Protein AF-A0A2V7KKZ7-F1 (afdb_monomer_lite)

Sequence (161 aa):
MLQARVLDLSPVVLADAGPLPPSGGAEDASLLNASVPGLLTAEVLHASTVGQGNASRSEASVAELSLTVAGNTISAGLLQARAAAVCGDGGATATGSSDIAALSVNGQTVTVSGEPNQRVPLLVGEVIINEQTSNGAGDITVNALHIKVPGAADVIVSSAH

Radius of gyration: 15.69 Å; chains: 1; bounding box: 36×29×43 Å

Secondary structure (DSSP, 8-state):
-EEEEETTS--EEES---PPPTT-EEEEEEEEEEEETTTEEEEEEEEEEEEETTEEEEEEEEEEEEEEETTEEEEEEEEEEEEEEEEETTEEEEEEEEEEES-EETTEEPPP---TTEEEEETTEEEEEEEEE-SSTT--EEEEEEEEETTTEEEEEEEE-

Foldseek 3Di:
DWWKDFPPDDTDDAWDQDDADPQWDKGKGWDQWDDDPPFKIWGTWIWMWTDDDFKIKIKTKIAFIWGDWPNKTKTFRMKMKMKMWGQDPVGIAIDIFIDTHQIDIRNHTDDDPRDEQDWDDDPQWIKTAQHWDAPDGRGIKTFRIWTDRPPGMTITHIIID

Structure (mmCIF, N/CA/C/O backbone):
data_AF-A0A2V7KKZ7-F1
#
_entry.id   AF-A0A2V7KKZ7-F1
#
loop_
_atom_site.group_PDB
_atom_site.id
_atom_site.type_symbol
_atom_site.label_atom_id
_atom_site.label_alt_id
_atom_site.label_comp_id
_atom_site.label_asym_id
_atom_site.label_entity_id
_atom_site.label_seq_id
_atom_site.pdbx_PDB_ins_code
_atom_site.Cartn_x
_atom_site.Cartn_y
_atom_site.Cartn_z
_atom_site.occupancy
_atom_site.B_iso_or_equiv
_atom_site.auth_seq_id
_atom_site.auth_comp_id
_atom_site.auth_asym_id
_atom_site.auth_atom_id
_atom_site.pdbx_PDB_model_num
ATOM 1 N N . MET A 1 1 ? 2.643 -5.415 -2.050 1.00 93.38 1 MET A N 1
ATOM 2 C CA . MET A 1 1 ? 2.428 -6.174 -0.792 1.00 93.38 1 MET A CA 1
ATOM 3 C C . MET A 1 1 ? 1.604 -5.406 0.241 1.00 93.38 1 MET A C 1
ATOM 5 O O . MET A 1 1 ? 1.513 -4.183 0.156 1.00 93.38 1 MET A O 1
ATOM 9 N N . LEU A 1 2 ? 1.074 -6.115 1.246 1.00 93.50 2 LEU A N 1
ATOM 10 C CA . LEU A 1 2 ? 0.628 -5.575 2.539 1.00 93.50 2 LEU A CA 1
ATOM 11 C C . LEU A 1 2 ? 1.535 -6.139 3.642 1.00 93.50 2 LEU A C 1
ATOM 13 O O . LEU A 1 2 ? 1.721 -7.352 3.726 1.00 93.50 2 LEU A O 1
ATOM 17 N N . GLN A 1 3 ? 2.076 -5.274 4.497 1.00 95.69 3 GLN A N 1
ATOM 18 C CA . GLN A 1 3 ? 2.950 -5.647 5.606 1.00 95.69 3 GLN A CA 1
ATOM 19 C C . GLN A 1 3 ? 2.511 -4.972 6.909 1.00 95.69 3 GLN A C 1
ATOM 21 O O . GLN A 1 3 ? 2.199 -3.787 6.928 1.00 95.69 3 GLN A O 1
ATOM 26 N N . ALA A 1 4 ? 2.529 -5.707 8.019 1.00 92.50 4 ALA A N 1
ATOM 27 C CA . ALA A 1 4 ? 2.256 -5.153 9.339 1.00 92.50 4 ALA A CA 1
ATOM 28 C C . ALA A 1 4 ? 3.234 -5.689 10.388 1.00 92.50 4 ALA A C 1
ATOM 30 O O . ALA A 1 4 ? 3.467 -6.896 10.502 1.00 92.50 4 ALA A O 1
ATOM 31 N N . ARG A 1 5 ? 3.771 -4.775 11.192 1.00 94.62 5 ARG A N 1
ATOM 32 C CA . ARG A 1 5 ? 4.527 -5.047 12.412 1.00 94.62 5 ARG A CA 1
ATOM 33 C C . ARG A 1 5 ? 3.802 -4.373 13.562 1.00 94.62 5 ARG A C 1
ATOM 35 O O . ARG A 1 5 ? 3.694 -3.154 13.600 1.00 94.62 5 ARG A O 1
ATOM 42 N N . VAL A 1 6 ? 3.296 -5.169 14.490 1.00 91.88 6 VAL A N 1
ATOM 43 C CA . VAL A 1 6 ? 2.540 -4.686 15.646 1.00 91.88 6 VAL A CA 1
ATOM 44 C C . VAL A 1 6 ? 3.143 -5.319 16.884 1.00 91.88 6 VAL A C 1
ATOM 46 O O . VAL A 1 6 ? 3.530 -6.488 16.851 1.00 91.88 6 VAL A O 1
ATOM 49 N N . LEU A 1 7 ? 3.258 -4.536 17.953 1.00 89.19 7 LEU A N 1
ATOM 50 C CA . LEU A 1 7 ? 3.733 -5.022 19.240 1.00 89.19 7 LEU A CA 1
ATOM 51 C C . LEU A 1 7 ? 2.925 -6.263 19.647 1.00 89.19 7 LEU A C 1
ATOM 53 O O . LEU A 1 7 ? 1.708 -6.305 19.475 1.00 89.19 7 LEU A O 1
ATOM 57 N N . ASP A 1 8 ? 3.626 -7.281 20.140 1.00 86.75 8 ASP A N 1
ATOM 58 C CA . ASP A 1 8 ? 3.060 -8.560 20.585 1.00 86.75 8 ASP A CA 1
ATOM 59 C C . ASP A 1 8 ? 2.422 -9.440 19.489 1.00 86.75 8 ASP A C 1
ATOM 61 O O . ASP A 1 8 ? 1.834 -10.478 19.799 1.00 86.75 8 ASP A O 1
ATOM 65 N N . LEU A 1 9 ? 2.592 -9.099 18.204 1.00 88.38 9 LEU A N 1
ATOM 66 C CA . LEU A 1 9 ? 2.218 -9.951 17.072 1.00 88.38 9 LEU A CA 1
ATOM 67 C C . LEU A 1 9 ? 3.443 -10.392 16.263 1.00 88.38 9 LEU A C 1
ATOM 69 O O . LEU A 1 9 ? 4.441 -9.681 16.138 1.00 88.38 9 LEU A O 1
ATOM 73 N N . SER A 1 10 ? 3.354 -11.586 15.669 1.00 91.50 10 SER A N 1
ATOM 74 C CA . SER A 1 10 ? 4.317 -11.991 14.640 1.00 91.50 10 SER A CA 1
ATOM 75 C C . SER A 1 10 ? 4.159 -11.095 13.405 1.00 91.50 10 SER A C 1
ATOM 77 O O . SER A 1 10 ? 3.024 -10.737 13.077 1.00 91.50 10 SER A O 1
ATOM 79 N N . PRO A 1 11 ? 5.253 -10.742 12.701 1.00 93.00 11 PRO A N 1
ATOM 80 C CA . PRO A 1 11 ? 5.164 -9.947 11.483 1.00 93.00 11 PRO A CA 1
ATOM 81 C C . PRO A 1 11 ? 4.222 -10.580 10.457 1.00 93.00 11 PRO A C 1
ATOM 83 O O . PRO A 1 11 ? 4.301 -11.778 10.186 1.00 93.00 11 PRO A O 1
ATOM 86 N N . VAL A 1 12 ? 3.357 -9.757 9.872 1.00 94.50 12 VAL A N 1
ATOM 87 C CA . VAL A 1 12 ? 2.406 -10.165 8.837 1.00 94.50 12 VAL A CA 1
ATOM 88 C C . VAL A 1 12 ? 2.888 -9.624 7.498 1.00 94.50 12 VAL A C 1
ATOM 90 O O . VAL A 1 12 ? 3.171 -8.433 7.382 1.00 94.50 12 VAL A O 1
ATOM 93 N N . VAL A 1 13 ? 2.959 -10.489 6.487 1.00 95.81 13 VAL A N 1
ATOM 94 C CA . VAL A 1 13 ? 3.195 -10.117 5.086 1.00 95.81 13 VAL A CA 1
ATOM 95 C C . VAL A 1 13 ? 2.197 -10.883 4.229 1.00 95.81 13 VAL A C 1
ATOM 97 O O . VAL A 1 13 ? 2.073 -12.099 4.367 1.00 95.81 13 VAL A O 1
ATOM 100 N N . LEU A 1 14 ? 1.459 -10.171 3.381 1.00 95.44 14 LEU A N 1
ATOM 101 C CA . LEU A 1 14 ? 0.397 -10.714 2.537 1.00 95.44 14 LEU A CA 1
ATOM 102 C C . LEU A 1 14 ? 0.532 -10.183 1.109 1.00 95.44 14 LEU A C 1
ATOM 104 O O . LEU A 1 14 ? 0.888 -9.017 0.916 1.00 95.44 14 LEU A O 1
ATOM 108 N N . ALA A 1 15 ? 0.184 -11.034 0.134 1.00 94.62 15 ALA A N 1
ATOM 109 C CA . ALA A 1 15 ? 0.177 -10.717 -1.297 1.00 94.62 15 ALA A CA 1
ATOM 110 C C . ALA A 1 15 ? 1.447 -9.959 -1.729 1.00 94.62 15 ALA A C 1
ATOM 112 O O . ALA A 1 15 ? 1.391 -8.809 -2.165 1.00 94.62 15 ALA A O 1
ATOM 113 N N . ASP A 1 16 ? 2.605 -10.579 -1.513 1.00 94.69 16 ASP A N 1
ATOM 114 C CA . ASP A 1 16 ? 3.903 -10.045 -1.915 1.00 94.69 16 ASP A CA 1
ATOM 115 C C . ASP A 1 16 ? 4.395 -10.777 -3.164 1.00 94.69 16 ASP A C 1
ATOM 117 O O . ASP A 1 16 ? 4.602 -11.988 -3.121 1.00 94.69 16 ASP A O 1
ATOM 121 N N . ALA A 1 17 ? 4.547 -10.042 -4.268 1.00 93.25 17 ALA A N 1
ATOM 122 C CA . ALA A 1 17 ? 5.109 -10.568 -5.510 1.00 93.25 17 ALA A CA 1
ATOM 123 C C . ALA A 1 17 ? 6.612 -10.869 -5.376 1.00 93.25 17 ALA A C 1
ATOM 125 O O . ALA A 1 17 ? 7.149 -11.679 -6.121 1.00 93.25 17 ALA A O 1
ATOM 126 N N . GLY A 1 18 ? 7.296 -10.245 -4.412 1.00 88.81 18 GLY A N 1
ATOM 127 C CA . GLY A 1 18 ? 8.726 -10.415 -4.214 1.00 88.81 18 GLY A CA 1
ATOM 128 C C . GLY A 1 18 ? 9.594 -9.741 -5.289 1.00 88.81 18 GLY A C 1
ATOM 129 O O . GLY A 1 18 ? 9.098 -9.083 -6.211 1.00 88.81 18 GLY A O 1
ATOM 130 N N . PRO A 1 19 ? 10.926 -9.850 -5.143 1.00 90.94 19 PRO A N 1
ATOM 131 C CA . PRO A 1 19 ? 11.881 -9.253 -6.065 1.00 90.94 19 PRO A CA 1
ATOM 132 C C . PRO A 1 19 ? 12.054 -10.093 -7.335 1.00 90.94 19 PRO A C 1
ATOM 134 O O . PRO A 1 19 ? 11.997 -11.321 -7.301 1.00 90.94 19 PRO A O 1
ATOM 137 N N . LEU A 1 20 ? 12.387 -9.427 -8.441 1.00 92.75 20 LEU A N 1
ATOM 138 C CA . LEU A 1 20 ? 12.756 -10.100 -9.685 1.00 92.75 20 LEU A CA 1
ATOM 139 C C . LEU A 1 20 ? 14.254 -10.438 -9.747 1.00 92.75 20 LEU A C 1
ATOM 141 O O . LEU A 1 20 ? 15.086 -9.709 -9.195 1.00 92.75 20 LEU A O 1
ATOM 145 N N . PRO A 1 21 ? 14.636 -11.493 -10.489 1.00 91.81 21 PRO A N 1
ATOM 146 C CA . PRO A 1 21 ? 16.023 -11.717 -10.874 1.00 91.81 21 PRO A CA 1
ATOM 147 C C . PRO A 1 21 ? 16.588 -10.558 -11.721 1.00 91.81 21 PRO A C 1
ATOM 149 O O . PRO A 1 21 ? 15.834 -9.887 -12.430 1.00 91.81 21 PRO A O 1
ATOM 152 N N . PRO A 1 22 ? 17.924 -10.376 -11.778 1.00 86.81 22 PRO A N 1
ATOM 153 C CA . PRO A 1 22 ? 18.548 -9.336 -12.607 1.00 86.81 22 PRO A CA 1
ATOM 154 C C . PRO A 1 22 ? 18.255 -9.444 -14.112 1.00 86.81 22 PRO A C 1
ATOM 156 O O . PRO A 1 22 ? 18.403 -8.468 -14.839 1.00 86.81 22 PRO A O 1
ATOM 159 N N . SER A 1 23 ? 17.853 -10.622 -14.597 1.00 91.19 23 SER A N 1
ATOM 160 C CA . SER A 1 23 ? 17.426 -10.834 -15.985 1.00 91.19 23 SER A CA 1
ATOM 161 C C . SER A 1 23 ? 16.032 -10.274 -16.299 1.00 91.19 23 SER A C 1
ATOM 163 O O . SER A 1 23 ? 15.600 -10.354 -17.448 1.00 91.19 23 SER A O 1
ATOM 165 N N . GLY A 1 24 ? 15.320 -9.749 -15.299 1.00 93.88 24 GLY A N 1
ATOM 166 C CA . GLY A 1 24 ? 13.900 -9.430 -15.384 1.00 93.88 24 GLY A CA 1
ATOM 167 C C . GLY A 1 24 ? 13.021 -10.660 -15.160 1.00 93.88 24 GLY A C 1
ATOM 168 O O . GLY A 1 24 ? 13.484 -11.695 -14.673 1.00 93.88 24 GLY A O 1
ATOM 169 N N . GLY A 1 25 ? 11.747 -10.536 -15.520 1.00 97.00 25 GLY A N 1
ATOM 170 C CA . GLY A 1 25 ? 10.717 -11.541 -15.276 1.00 97.00 25 GLY A CA 1
ATOM 171 C C . GLY A 1 25 ? 9.381 -10.907 -14.908 1.00 97.00 25 GLY A C 1
ATOM 172 O O . GLY A 1 25 ? 9.207 -9.693 -15.019 1.00 97.00 25 GLY A O 1
ATOM 173 N N . ALA A 1 26 ? 8.447 -11.745 -14.477 1.00 97.19 26 ALA A N 1
ATOM 174 C CA . ALA A 1 26 ? 7.180 -11.325 -13.909 1.00 97.19 26 ALA A CA 1
ATOM 175 C C . ALA A 1 26 ? 6.855 -12.235 -12.725 1.00 9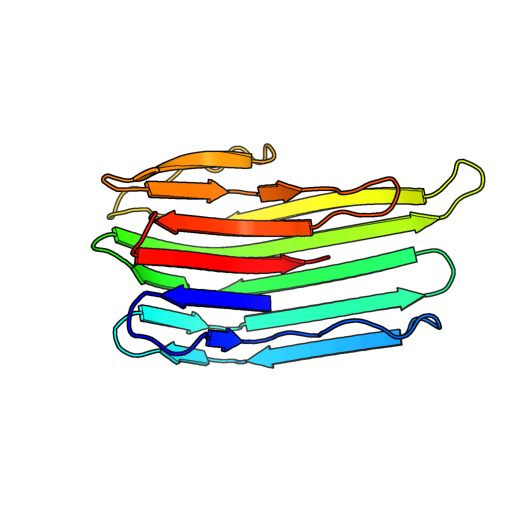7.19 26 ALA A C 1
ATOM 177 O O . ALA A 1 26 ? 6.927 -13.453 -12.869 1.00 97.19 26 ALA A O 1
ATOM 178 N N . GLU A 1 27 ? 6.503 -11.636 -11.596 1.00 97.81 27 GLU A N 1
ATOM 179 C CA . GLU A 1 27 ? 6.032 -12.327 -10.398 1.00 97.81 27 GLU A CA 1
ATOM 180 C C . GLU A 1 27 ? 4.752 -11.646 -9.918 1.00 97.81 27 GLU A C 1
ATOM 182 O O . GLU A 1 27 ? 4.600 -10.425 -10.049 1.00 97.81 27 GLU A O 1
ATOM 187 N N . ASP A 1 28 ? 3.826 -12.426 -9.371 1.00 97.69 28 ASP A N 1
ATOM 188 C CA . ASP A 1 28 ? 2.584 -11.918 -8.806 1.00 97.69 28 ASP A CA 1
ATOM 189 C C . ASP A 1 28 ? 2.138 -12.732 -7.591 1.00 97.69 28 ASP A C 1
ATOM 191 O O . ASP A 1 28 ? 2.489 -13.899 -7.416 1.00 97.69 28 ASP A O 1
ATOM 195 N N . ALA A 1 29 ? 1.356 -12.090 -6.729 1.00 97.50 29 ALA A N 1
ATOM 196 C CA . ALA A 1 29 ? 0.725 -12.735 -5.594 1.00 97.50 29 ALA A CA 1
ATOM 197 C C . ALA A 1 29 ? -0.654 -12.129 -5.357 1.00 97.50 29 ALA A C 1
ATOM 199 O O . ALA A 1 29 ? -0.808 -10.910 -5.271 1.00 97.50 29 ALA A O 1
ATOM 200 N N . SER A 1 30 ? -1.658 -12.990 -5.206 1.00 97.31 30 SER A N 1
ATOM 201 C CA . SER A 1 30 ? -3.044 -12.570 -5.004 1.00 97.31 30 SER A CA 1
ATOM 202 C C . SER A 1 30 ? -3.688 -13.310 -3.840 1.00 97.31 30 SER A C 1
ATOM 204 O O . SER A 1 30 ? -3.453 -14.501 -3.634 1.00 97.31 30 SER A O 1
ATOM 206 N N . LEU A 1 31 ? -4.534 -12.611 -3.090 1.00 97.00 31 LEU A N 1
ATOM 207 C CA . LEU A 1 31 ? -5.306 -13.174 -1.991 1.00 97.00 31 LEU A CA 1
ATOM 208 C C . LEU A 1 31 ? -6.701 -12.548 -1.975 1.00 97.00 31 LEU A C 1
ATOM 210 O O . LEU A 1 31 ? -6.843 -11.339 -1.826 1.00 97.00 31 LEU A O 1
ATOM 214 N N . LEU A 1 32 ? -7.739 -13.378 -2.103 1.00 96.75 32 LEU A N 1
ATOM 215 C CA . LEU A 1 32 ? -9.115 -12.882 -2.181 1.00 96.75 32 LEU A CA 1
ATOM 21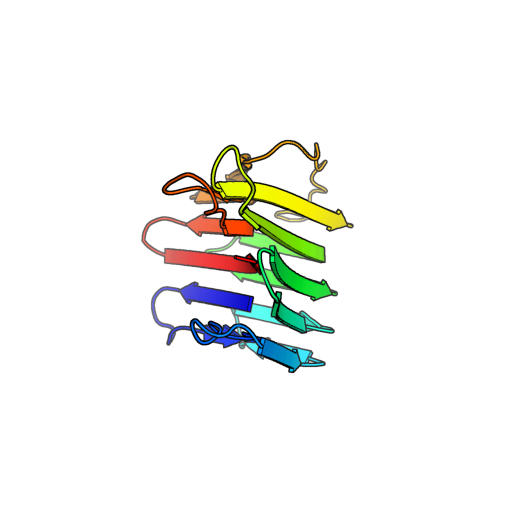6 C C . LEU A 1 32 ? -9.583 -12.248 -0.869 1.00 96.75 32 LEU A C 1
ATOM 218 O O . LEU A 1 32 ? -10.250 -11.222 -0.894 1.00 96.75 32 LEU A O 1
ATOM 222 N N . ASN A 1 33 ? -9.232 -12.849 0.267 1.00 96.38 33 ASN A N 1
ATOM 223 C CA . ASN A 1 33 ? -9.600 -12.352 1.584 1.00 96.38 33 ASN A CA 1
ATOM 224 C C . ASN A 1 33 ? -8.430 -12.539 2.547 1.00 96.38 33 ASN A C 1
ATOM 226 O O . ASN A 1 33 ? -7.833 -13.614 2.620 1.00 96.38 33 ASN A O 1
ATOM 230 N N . ALA A 1 34 ? -8.150 -11.506 3.327 1.00 95.31 34 ALA A N 1
ATOM 231 C CA . ALA A 1 34 ? -7.217 -11.531 4.435 1.00 95.31 34 ALA A CA 1
ATOM 232 C C . ALA A 1 34 ? -7.957 -11.210 5.730 1.00 95.31 34 ALA A C 1
ATOM 234 O O . ALA A 1 34 ? -8.749 -10.272 5.791 1.00 95.31 34 ALA A O 1
ATOM 235 N N . SER A 1 35 ? -7.661 -11.962 6.785 1.00 96.06 35 SER A N 1
ATOM 236 C CA . SER A 1 35 ? -8.120 -11.644 8.131 1.00 96.06 35 SER A CA 1
ATOM 237 C C . SER A 1 35 ? -7.023 -11.973 9.129 1.00 96.06 35 SER A C 1
ATOM 239 O O . SER A 1 35 ? -6.550 -13.107 9.198 1.00 96.06 35 SER A O 1
ATOM 241 N N . VAL A 1 36 ? -6.620 -10.966 9.898 1.00 94.06 36 VAL A N 1
ATOM 242 C CA . VAL A 1 36 ? -5.742 -11.114 11.055 1.00 94.06 36 VAL A CA 1
ATOM 243 C C . VAL A 1 36 ? -6.551 -10.682 12.276 1.00 94.06 36 VAL A C 1
ATOM 245 O O . VAL A 1 36 ? -6.843 -9.488 12.408 1.00 94.06 36 VAL A O 1
ATOM 248 N N . PRO A 1 37 ? -6.950 -11.620 13.155 1.00 92.12 37 PRO A N 1
ATOM 249 C CA . PRO A 1 37 ? -7.802 -11.318 14.299 1.00 92.12 37 PRO A CA 1
ATOM 250 C C . PRO A 1 37 ? -7.264 -10.163 15.146 1.00 92.12 37 PRO A C 1
ATOM 252 O O . PRO A 1 37 ? -6.109 -10.171 15.562 1.00 92.12 37 PRO A O 1
ATOM 255 N N . GLY A 1 38 ? -8.116 -9.167 15.394 1.00 89.44 38 GLY A N 1
ATOM 256 C CA . GLY A 1 38 ? -7.774 -7.988 16.194 1.00 89.44 38 GLY A CA 1
ATOM 257 C C . GLY A 1 38 ? -6.903 -6.943 15.489 1.00 89.44 38 GLY A C 1
ATOM 258 O O . GLY A 1 38 ? -6.640 -5.908 16.092 1.00 89.44 38 GLY A O 1
ATOM 259 N N . LEU A 1 39 ? -6.488 -7.181 14.239 1.00 93.19 39 LEU A N 1
ATOM 260 C CA . LEU A 1 39 ? -5.654 -6.257 13.475 1.00 93.19 39 LEU A CA 1
ATOM 261 C C . LEU A 1 39 ? -6.342 -5.780 12.199 1.00 93.19 39 LEU A C 1
ATOM 263 O O . LEU A 1 39 ? -6.580 -4.586 12.058 1.00 93.19 39 LEU A O 1
ATOM 267 N N . LEU A 1 40 ? -6.646 -6.679 11.259 1.00 95.44 40 LEU A N 1
ATOM 268 C CA . LEU A 1 40 ? -7.170 -6.261 9.958 1.00 95.44 40 LEU A CA 1
ATOM 269 C C . LEU A 1 40 ? -8.091 -7.276 9.292 1.00 95.44 40 LEU A C 1
ATOM 271 O O . LEU A 1 40 ? -7.977 -8.486 9.501 1.00 95.44 40 LEU A O 1
ATOM 275 N N . THR A 1 41 ? -8.938 -6.756 8.413 1.00 97.81 41 THR A N 1
ATOM 276 C CA . THR A 1 41 ? -9.561 -7.480 7.306 1.00 97.81 41 THR A CA 1
ATOM 277 C C . THR A 1 41 ? -9.294 -6.730 6.008 1.00 97.81 41 THR A C 1
ATOM 279 O O . THR A 1 41 ? -9.212 -5.502 6.007 1.00 97.81 41 THR A O 1
ATOM 282 N N . ALA A 1 42 ? -9.143 -7.458 4.909 1.00 97.31 42 ALA A N 1
ATOM 283 C CA . ALA A 1 42 ? -8.982 -6.880 3.581 1.00 97.31 42 ALA A CA 1
ATOM 284 C C . ALA A 1 42 ? -9.459 -7.863 2.511 1.00 97.31 42 ALA A C 1
ATOM 286 O O . ALA A 1 42 ? -9.440 -9.080 2.726 1.00 97.31 42 ALA A O 1
ATOM 287 N N . GLU A 1 43 ? -9.846 -7.344 1.354 1.00 97.88 43 GLU A N 1
ATOM 288 C CA . GLU A 1 43 ? -10.298 -8.131 0.213 1.00 97.88 43 GLU A CA 1
ATOM 289 C C . GLU A 1 43 ? -9.473 -7.817 -1.036 1.00 97.88 43 GLU A C 1
ATOM 291 O O . GLU A 1 43 ? -8.860 -6.758 -1.154 1.00 97.88 43 GLU A O 1
ATOM 296 N N . VAL A 1 44 ? -9.441 -8.768 -1.971 1.00 96.69 44 VAL A N 1
ATOM 297 C CA . VAL A 1 44 ? -8.840 -8.625 -3.305 1.00 96.69 44 VAL A CA 1
ATOM 298 C C . VAL A 1 44 ? -7.439 -8.001 -3.241 1.00 96.69 44 VAL A C 1
ATOM 300 O O . VAL A 1 44 ? -7.148 -6.991 -3.878 1.00 96.69 44 VAL A O 1
ATOM 303 N N . LEU A 1 45 ? -6.565 -8.590 -2.425 1.00 98.00 45 LEU A N 1
ATOM 304 C CA . LEU A 1 45 ? -5.174 -8.177 -2.370 1.00 98.00 45 LEU A CA 1
ATOM 305 C C . LEU A 1 45 ? -4.476 -8.703 -3.619 1.00 98.00 45 LEU A C 1
ATOM 307 O O . LEU A 1 45 ? -4.568 -9.893 -3.929 1.00 98.00 45 LEU A O 1
ATOM 311 N N . HIS A 1 46 ? -3.747 -7.835 -4.300 1.00 98.25 46 HIS A N 1
ATOM 312 C CA . HIS A 1 46 ? -2.938 -8.192 -5.451 1.00 98.25 46 HIS A CA 1
ATOM 313 C C . HIS A 1 46 ? -1.608 -7.450 -5.393 1.00 98.25 46 HIS A C 1
ATOM 315 O O . HIS A 1 46 ? -1.543 -6.288 -4.992 1.00 98.25 46 HIS A O 1
ATOM 321 N N . ALA A 1 47 ? -0.539 -8.113 -5.805 1.00 98.25 47 ALA A N 1
ATOM 322 C CA . ALA A 1 47 ? 0.720 -7.474 -6.124 1.00 98.25 47 ALA A CA 1
ATOM 323 C C . ALA A 1 47 ? 1.313 -8.112 -7.371 1.00 98.25 47 ALA A C 1
ATOM 325 O O . ALA A 1 47 ? 1.186 -9.319 -7.565 1.00 98.25 47 ALA A O 1
ATOM 326 N N . SER A 1 48 ? 1.988 -7.305 -8.178 1.00 98.19 48 SER A N 1
ATOM 327 C CA . SER A 1 48 ? 2.764 -7.771 -9.317 1.00 98.19 48 SER A CA 1
ATOM 328 C C . SER A 1 48 ? 4.033 -6.948 -9.475 1.00 98.19 48 SER A C 1
ATOM 330 O O . SER A 1 48 ? 4.059 -5.751 -9.184 1.00 98.19 48 SER A O 1
ATOM 332 N N . THR A 1 49 ? 5.078 -7.597 -9.968 1.00 97.62 49 THR A N 1
ATOM 333 C CA . THR A 1 49 ? 6.334 -6.958 -10.348 1.00 97.62 49 THR A CA 1
ATOM 334 C C . THR A 1 49 ? 6.747 -7.515 -11.699 1.00 97.62 49 THR A C 1
ATOM 336 O O . THR A 1 49 ? 6.828 -8.726 -11.881 1.00 97.62 49 THR A O 1
ATOM 339 N N . VAL A 1 50 ? 7.008 -6.636 -12.663 1.00 97.94 50 VAL A N 1
ATOM 340 C CA . VAL A 1 50 ? 7.407 -6.990 -14.027 1.00 97.94 50 VAL A CA 1
ATOM 341 C C . VAL A 1 50 ? 8.645 -6.195 -14.410 1.00 97.94 50 VAL A C 1
ATOM 343 O O . VAL A 1 50 ? 8.690 -4.978 -14.256 1.00 97.94 50 VAL A O 1
ATOM 346 N N . GLY A 1 51 ? 9.645 -6.878 -14.952 1.00 97.12 51 GLY A N 1
ATOM 347 C CA . GLY A 1 51 ? 10.893 -6.292 -15.420 1.00 97.12 51 GLY A CA 1
ATOM 348 C C . GLY A 1 51 ? 11.240 -6.842 -16.792 1.00 97.12 51 GLY A C 1
ATOM 349 O O . GLY A 1 51 ? 11.308 -8.056 -16.980 1.00 97.12 51 GLY A O 1
ATOM 350 N N . GLN A 1 52 ? 11.466 -5.957 -17.759 1.00 96.00 52 GLN A N 1
ATOM 351 C CA . GLN A 1 52 ? 11.825 -6.345 -19.115 1.00 96.00 52 GLN A CA 1
ATOM 352 C C . GLN A 1 52 ? 12.690 -5.278 -19.786 1.00 96.00 52 GLN A C 1
ATOM 354 O O . GLN A 1 52 ? 12.329 -4.103 -19.853 1.00 96.00 52 GLN A O 1
ATOM 359 N N . GLY A 1 53 ? 13.814 -5.714 -20.360 1.00 94.31 53 GLY A N 1
ATOM 360 C CA . GLY A 1 53 ? 14.715 -4.837 -21.099 1.00 94.31 53 GLY A CA 1
ATOM 361 C C . GLY A 1 53 ? 15.272 -3.740 -20.198 1.00 94.31 53 GLY A C 1
ATOM 362 O O . GLY A 1 53 ? 16.028 -4.021 -19.274 1.00 94.31 53 GLY A O 1
ATOM 363 N N . ASN A 1 54 ? 14.901 -2.496 -20.482 1.00 94.44 54 ASN A N 1
ATOM 364 C CA . ASN A 1 54 ? 15.344 -1.321 -19.744 1.00 94.44 54 ASN A CA 1
ATOM 365 C C . ASN A 1 54 ? 14.271 -0.746 -18.806 1.00 94.44 54 ASN A C 1
ATOM 367 O O . ASN A 1 54 ? 14.437 0.385 -18.357 1.00 94.44 54 ASN A O 1
ATOM 371 N N . ALA A 1 55 ? 13.179 -1.468 -18.539 1.00 96.00 55 ALA A N 1
ATOM 372 C CA . ALA A 1 55 ? 12.079 -0.980 -17.717 1.00 96.00 55 ALA A CA 1
ATOM 373 C C . ALA A 1 55 ? 11.622 -2.001 -16.668 1.00 96.00 55 ALA A C 1
ATOM 375 O O . ALA A 1 55 ? 11.631 -3.211 -16.909 1.00 96.00 55 ALA A O 1
ATOM 376 N N . SER A 1 56 ? 11.151 -1.494 -15.533 1.00 97.06 56 SER A N 1
ATOM 377 C CA . SER A 1 56 ? 10.422 -2.250 -14.518 1.00 97.06 56 SER A CA 1
ATOM 378 C C . SER A 1 56 ? 9.143 -1.526 -14.108 1.00 97.06 56 SER A C 1
ATOM 380 O O . SER A 1 56 ? 9.017 -0.305 -14.246 1.00 97.06 56 SER A O 1
ATOM 382 N N . ARG A 1 57 ? 8.166 -2.301 -13.641 1.00 97.50 57 ARG A N 1
ATOM 383 C CA . ARG A 1 57 ? 6.892 -1.839 -13.093 1.00 97.50 57 ARG A CA 1
ATOM 384 C C . ARG A 1 57 ? 6.508 -2.730 -11.923 1.00 97.50 57 ARG A C 1
ATOM 386 O O . ARG A 1 57 ? 6.571 -3.949 -12.050 1.00 97.50 57 ARG A O 1
ATOM 393 N N . SER A 1 58 ? 6.050 -2.127 -10.841 1.00 98.06 58 SER A N 1
ATOM 394 C CA . SER A 1 58 ? 5.437 -2.826 -9.720 1.00 98.06 58 SER A CA 1
ATOM 395 C C . SER A 1 58 ? 4.102 -2.182 -9.385 1.00 98.06 58 SER A C 1
ATOM 397 O O . SER A 1 58 ? 3.936 -0.963 -9.481 1.00 98.06 58 SER A O 1
ATOM 399 N N . GLU A 1 59 ? 3.139 -3.014 -9.020 1.00 98.38 59 GLU A N 1
ATOM 400 C CA . GLU A 1 59 ? 1.814 -2.604 -8.587 1.00 98.38 59 GLU A CA 1
ATOM 401 C C . GLU A 1 59 ? 1.404 -3.412 -7.362 1.00 98.38 59 GLU A C 1
ATOM 403 O O . GLU A 1 59 ? 1.658 -4.613 -7.277 1.00 98.38 59 GLU A O 1
ATOM 408 N N . ALA A 1 60 ? 0.732 -2.760 -6.420 1.00 98.56 60 ALA A N 1
ATOM 409 C CA . ALA A 1 60 ? 0.039 -3.439 -5.341 1.00 98.56 60 ALA A CA 1
ATOM 410 C C . ALA A 1 60 ? -1.315 -2.789 -5.101 1.00 98.56 60 ALA A C 1
ATOM 412 O O . ALA A 1 60 ? -1.406 -1.562 -5.046 1.00 98.56 60 ALA A O 1
ATOM 413 N N . SER A 1 61 ? -2.347 -3.607 -4.924 1.00 98.44 61 SER A N 1
ATOM 414 C CA . SER A 1 61 ? -3.699 -3.160 -4.638 1.00 98.44 61 SER A CA 1
ATOM 415 C C . SER A 1 61 ? -4.361 -3.965 -3.523 1.00 98.44 61 SER A C 1
ATOM 417 O O . SER A 1 61 ? -4.053 -5.135 -3.292 1.00 98.44 61 SER A O 1
ATOM 419 N N . VAL A 1 62 ? -5.250 -3.296 -2.794 1.00 98.62 62 VAL A N 1
ATOM 420 C CA . VAL A 1 62 ? -6.079 -3.854 -1.726 1.00 98.62 62 VAL A CA 1
ATOM 421 C C . VAL A 1 62 ? -7.452 -3.198 -1.812 1.00 98.62 62 VAL A C 1
ATOM 423 O O . VAL A 1 62 ? -7.541 -1.971 -1.897 1.00 98.62 62 VAL A O 1
ATOM 426 N N . ALA A 1 63 ? -8.509 -4.002 -1.768 1.00 98.12 63 ALA A N 1
ATOM 427 C CA . ALA A 1 63 ? -9.886 -3.543 -1.650 1.00 98.12 63 ALA A CA 1
ATOM 428 C C . ALA A 1 63 ? -10.407 -3.740 -0.220 1.00 98.12 63 ALA A C 1
ATOM 430 O O . ALA A 1 63 ? -9.927 -4.602 0.519 1.00 98.12 63 ALA A O 1
ATOM 431 N N . GLU A 1 64 ? -11.396 -2.932 0.164 1.00 98.12 64 GLU A N 1
ATOM 432 C CA . GLU A 1 64 ? -12.155 -3.083 1.416 1.00 98.12 64 GLU A CA 1
ATOM 433 C C . GLU A 1 64 ? -11.269 -3.319 2.656 1.00 98.12 64 GLU A C 1
ATOM 435 O O . GLU A 1 64 ? -11.441 -4.267 3.428 1.00 98.12 64 GLU A O 1
ATOM 440 N N . LEU A 1 65 ? -10.274 -2.447 2.846 1.00 98.50 65 LEU A N 1
ATOM 441 C CA . LEU A 1 65 ? -9.426 -2.476 4.031 1.00 98.50 65 LEU A CA 1
ATOM 442 C C . LEU A 1 65 ? -10.231 -2.026 5.254 1.00 98.50 65 LEU A C 1
ATOM 444 O O . LEU A 1 65 ? -10.803 -0.935 5.271 1.00 98.50 65 LEU A O 1
ATOM 448 N N . SER A 1 66 ? -10.143 -2.807 6.326 1.00 98.25 66 SER A N 1
ATOM 449 C CA . SER A 1 66 ? -10.440 -2.379 7.690 1.00 98.25 66 SER A CA 1
ATOM 450 C C . SER A 1 66 ? -9.259 -2.738 8.586 1.00 98.25 66 SER A C 1
ATOM 452 O O . SER A 1 66 ? -8.921 -3.908 8.739 1.00 98.25 66 SER A O 1
ATOM 454 N N . LEU A 1 67 ? -8.606 -1.732 9.160 1.00 97.50 67 LEU A N 1
ATOM 455 C CA . LEU A 1 67 ? -7.435 -1.861 10.022 1.00 97.50 67 LEU A CA 1
ATOM 456 C C . LEU A 1 67 ? -7.742 -1.227 11.377 1.00 97.50 67 LEU A C 1
ATOM 458 O O . LEU A 1 67 ? -8.165 -0.075 11.453 1.00 97.50 67 LEU A O 1
ATOM 462 N N . THR A 1 68 ? -7.484 -1.961 12.452 1.00 95.88 68 THR A N 1
ATOM 463 C CA . THR A 1 68 ? -7.497 -1.441 13.818 1.00 95.88 68 THR A CA 1
ATOM 464 C C . THR A 1 68 ? -6.115 -1.608 14.416 1.00 95.88 68 THR A C 1
ATOM 466 O O . THR A 1 68 ? -5.614 -2.721 14.548 1.00 95.88 68 THR A O 1
ATOM 469 N N . VAL A 1 69 ? -5.483 -0.498 14.785 1.00 93.88 69 VAL A N 1
ATOM 470 C CA . VAL A 1 69 ? -4.125 -0.525 15.322 1.00 93.88 69 VAL A CA 1
ATOM 471 C C . VAL A 1 69 ? -3.918 0.583 16.345 1.00 93.88 69 VAL A C 1
ATOM 473 O O . VAL A 1 69 ? -4.233 1.748 16.103 1.00 93.88 69 VAL A O 1
ATOM 476 N N . ALA A 1 70 ? -3.422 0.204 17.526 1.00 91.81 70 ALA A N 1
ATOM 477 C CA . ALA A 1 70 ? -3.153 1.113 18.643 1.00 91.81 70 ALA A CA 1
ATOM 478 C C . ALA A 1 70 ? -4.309 2.091 18.954 1.00 91.81 70 ALA A C 1
ATOM 480 O O . ALA A 1 70 ? -4.101 3.288 19.147 1.00 91.81 70 ALA A O 1
ATOM 481 N N . GLY A 1 71 ? -5.546 1.582 18.950 1.00 92.44 71 GLY A N 1
ATOM 482 C CA . GLY A 1 71 ? -6.754 2.367 19.228 1.00 92.44 71 GLY A CA 1
ATOM 483 C C . GLY A 1 71 ? -7.248 3.246 18.074 1.00 92.44 71 GLY A C 1
ATOM 484 O O . GLY A 1 71 ? -8.248 3.936 18.244 1.00 92.44 71 GLY A O 1
ATOM 485 N N . ASN A 1 72 ? -6.591 3.214 16.911 1.00 95.44 72 ASN A N 1
ATOM 486 C CA . ASN A 1 72 ? -7.047 3.896 15.703 1.00 95.44 72 ASN A CA 1
ATOM 487 C C . ASN A 1 72 ? -7.725 2.907 14.758 1.00 95.44 72 ASN A C 1
ATOM 489 O O . ASN A 1 72 ? -7.291 1.762 14.637 1.00 95.44 72 ASN A O 1
ATOM 493 N N . THR A 1 73 ? -8.757 3.375 14.065 1.00 97.12 73 THR A N 1
ATOM 494 C CA . THR A 1 73 ? -9.430 2.639 12.990 1.00 97.12 73 THR A CA 1
ATOM 495 C C . THR A 1 73 ? -9.156 3.335 11.664 1.00 97.12 73 THR A C 1
ATOM 497 O O . THR A 1 73 ? -9.303 4.552 11.556 1.00 97.12 73 THR A O 1
ATOM 500 N N . ILE A 1 74 ? -8.716 2.579 10.666 1.00 98.38 74 ILE A N 1
ATOM 501 C CA . ILE A 1 74 ? -8.411 3.066 9.322 1.00 98.38 74 ILE A CA 1
ATOM 502 C C . ILE A 1 74 ? -9.149 2.164 8.340 1.00 98.38 74 ILE A C 1
ATOM 504 O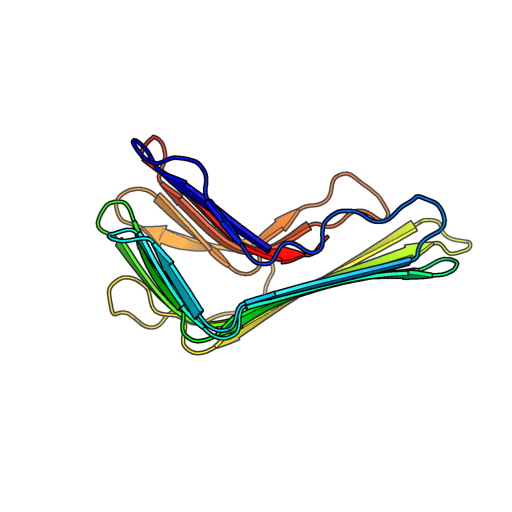 O . ILE A 1 74 ? -9.019 0.943 8.409 1.00 98.38 74 ILE A O 1
ATOM 508 N N . SER A 1 75 ? -9.919 2.749 7.429 1.00 98.56 75 SER A N 1
ATOM 509 C CA . SER A 1 75 ? -10.600 2.001 6.372 1.00 98.56 75 SER A CA 1
ATOM 510 C C . SER A 1 75 ? -10.428 2.661 5.016 1.00 98.56 75 SER A C 1
ATOM 512 O O . SER A 1 75 ? -10.340 3.884 4.932 1.00 98.56 75 SER A O 1
ATOM 514 N N . ALA A 1 76 ? -10.412 1.858 3.957 1.00 98.62 76 ALA A N 1
ATOM 515 C CA . ALA A 1 76 ? -10.364 2.333 2.578 1.00 98.62 76 ALA A CA 1
ATOM 516 C C . ALA A 1 76 ? -11.074 1.336 1.659 1.00 98.62 76 ALA A C 1
ATOM 518 O O . ALA A 1 76 ? -10.900 0.130 1.815 1.00 98.62 76 ALA A O 1
ATOM 519 N N . GLY A 1 77 ? -11.836 1.832 0.684 1.00 98.50 77 GLY A N 1
ATOM 520 C CA . GLY A 1 77 ? -12.492 0.973 -0.310 1.00 98.50 77 GLY A CA 1
ATOM 521 C C . GLY A 1 77 ? -11.515 0.464 -1.371 1.00 98.50 77 GLY A C 1
ATOM 522 O O . GLY A 1 77 ? -11.642 -0.657 -1.853 1.00 98.50 77 GLY A O 1
ATOM 523 N N . LEU A 1 78 ? -10.501 1.270 -1.701 1.00 98.38 78 LEU A N 1
ATOM 524 C CA . LEU A 1 78 ? -9.413 0.891 -2.599 1.00 98.38 78 LEU A CA 1
ATOM 525 C C . LEU A 1 78 ? -8.120 1.581 -2.177 1.00 98.38 78 LEU A C 1
ATOM 527 O O . LEU A 1 78 ? -8.114 2.785 -1.911 1.00 98.38 78 LEU A O 1
ATOM 531 N N . LEU A 1 79 ? -7.031 0.821 -2.190 1.00 98.69 79 LEU A N 1
ATOM 532 C CA . LEU A 1 79 ? -5.664 1.295 -2.043 1.00 98.69 79 LEU A CA 1
ATOM 533 C C . LEU A 1 79 ? -4.822 0.692 -3.145 1.00 98.69 79 LEU A C 1
ATOM 535 O O . LEU A 1 79 ? -4.700 -0.525 -3.209 1.00 98.69 79 LEU A O 1
ATOM 539 N N . GLN A 1 80 ? -4.194 1.522 -3.961 1.00 98.62 80 GLN A N 1
ATOM 540 C CA . GLN A 1 80 ? -3.352 1.068 -5.053 1.00 98.62 80 GLN A CA 1
ATOM 541 C C . GLN A 1 80 ? -2.087 1.907 -5.109 1.00 98.62 80 GLN A C 1
ATOM 543 O O . GLN A 1 80 ? -2.163 3.130 -5.051 1.00 98.62 80 GLN A O 1
ATOM 548 N N . ALA A 1 81 ? -0.938 1.258 -5.238 1.00 98.69 81 ALA A N 1
ATOM 549 C CA . ALA A 1 81 ? 0.347 1.904 -5.458 1.00 98.69 81 ALA A CA 1
ATOM 550 C C . ALA A 1 81 ? 0.983 1.361 -6.729 1.00 98.69 81 ALA A C 1
ATOM 552 O O . ALA A 1 81 ? 0.866 0.173 -7.031 1.00 98.69 81 ALA A O 1
ATOM 553 N N . ARG A 1 82 ? 1.671 2.241 -7.455 1.00 98.50 82 ARG A N 1
ATOM 554 C CA . ARG A 1 82 ? 2.464 1.897 -8.631 1.00 98.50 82 ARG A CA 1
ATOM 555 C C . ARG A 1 82 ? 3.830 2.540 -8.551 1.00 98.50 82 ARG A C 1
ATOM 557 O O . ARG A 1 82 ? 3.928 3.733 -8.266 1.00 98.50 82 ARG A O 1
ATOM 564 N N . ALA A 1 83 ? 4.838 1.757 -8.893 1.00 98.25 83 ALA A N 1
ATOM 565 C CA . ALA A 1 83 ? 6.205 2.192 -9.105 1.00 98.25 83 ALA A CA 1
ATOM 566 C C . ALA A 1 83 ? 6.642 1.763 -10.509 1.00 98.25 83 ALA A C 1
ATOM 568 O O . ALA A 1 83 ? 6.243 0.710 -11.011 1.00 98.25 83 ALA A O 1
ATOM 569 N N . ALA A 1 84 ? 7.424 2.599 -11.180 1.00 97.62 84 ALA A N 1
ATOM 570 C CA . ALA A 1 84 ? 8.030 2.256 -12.455 1.00 97.62 84 ALA A CA 1
ATOM 571 C C . ALA A 1 84 ? 9.420 2.868 -12.548 1.00 97.62 84 ALA A C 1
ATOM 573 O O . ALA A 1 84 ? 9.598 4.031 -12.186 1.00 97.62 84 ALA A O 1
ATOM 574 N N . ALA A 1 85 ? 10.367 2.115 -13.097 1.00 97.19 85 ALA A N 1
ATOM 575 C CA . ALA A 1 85 ? 11.704 2.600 -13.397 1.00 97.19 85 ALA A CA 1
ATOM 576 C C . ALA A 1 85 ? 12.069 2.326 -14.857 1.00 97.19 85 ALA A C 1
ATOM 578 O O . ALA A 1 85 ? 11.648 1.330 -15.445 1.00 97.19 85 ALA A O 1
ATOM 579 N N . VAL A 1 86 ? 12.843 3.232 -15.456 1.00 96.56 86 VAL A N 1
ATOM 580 C CA . VAL A 1 86 ? 13.342 3.113 -16.830 1.00 96.56 86 VAL A CA 1
ATOM 581 C C . VAL A 1 86 ? 14.790 3.583 -16.899 1.00 96.56 86 VAL A C 1
ATOM 583 O O . VAL A 1 86 ? 15.121 4.675 -16.434 1.00 96.56 86 VAL A O 1
ATOM 586 N N . CYS A 1 87 ? 15.641 2.787 -17.541 1.00 94.12 87 CYS A N 1
ATOM 587 C CA . CYS A 1 87 ? 17.011 3.136 -17.894 1.00 94.12 87 CYS A CA 1
ATOM 588 C C . CYS A 1 87 ? 17.067 3.640 -19.339 1.00 94.12 87 CYS A C 1
ATOM 590 O O . CYS A 1 87 ? 16.750 2.905 -20.274 1.00 94.12 87 CYS A O 1
ATOM 592 N N . GLY A 1 88 ? 17.479 4.888 -19.536 1.00 92.81 88 GLY A N 1
ATOM 593 C CA . GLY A 1 88 ? 17.719 5.459 -20.862 1.00 92.81 88 GLY A CA 1
ATOM 594 C C . GLY A 1 88 ? 19.132 6.016 -21.000 1.00 92.81 88 GLY A C 1
ATOM 595 O O . GLY A 1 88 ? 19.940 5.936 -20.076 1.00 92.81 88 GLY A O 1
ATOM 596 N N . ASP A 1 89 ? 19.407 6.650 -22.139 1.00 88.88 89 ASP A N 1
ATOM 597 C CA . ASP A 1 89 ? 20.708 7.276 -22.424 1.00 88.88 89 ASP A CA 1
ATOM 598 C C . ASP A 1 89 ? 21.073 8.383 -21.414 1.00 88.88 89 ASP A C 1
ATOM 600 O O . ASP A 1 89 ? 22.246 8.664 -21.183 1.00 88.88 89 ASP A O 1
ATOM 604 N N . GLY A 1 90 ? 20.065 8.994 -20.778 1.00 89.19 90 GLY A N 1
ATOM 605 C CA . GLY A 1 90 ? 20.219 9.995 -19.716 1.00 89.19 90 GLY A CA 1
ATOM 606 C C . GLY A 1 90 ? 20.383 9.421 -18.302 1.00 89.19 90 GLY A C 1
ATOM 607 O O . GLY A 1 90 ? 20.397 10.189 -17.343 1.00 89.19 90 GLY A O 1
ATOM 608 N N . GLY A 1 91 ? 20.485 8.096 -18.161 1.00 93.75 91 GLY A N 1
ATOM 609 C CA . GLY A 1 91 ? 20.529 7.396 -16.879 1.00 93.75 91 GLY A CA 1
ATOM 610 C C . GLY A 1 91 ? 19.187 6.787 -16.471 1.00 93.75 91 GLY A C 1
ATOM 611 O O . GLY A 1 91 ? 18.235 6.718 -17.253 1.00 93.75 91 GLY A O 1
ATOM 612 N N . ALA A 1 92 ? 19.133 6.296 -15.234 1.00 95.31 92 ALA A N 1
ATOM 613 C CA . ALA A 1 92 ? 17.938 5.682 -14.675 1.00 95.31 92 ALA A CA 1
ATOM 614 C C . ALA A 1 92 ? 16.964 6.742 -14.141 1.00 95.31 92 ALA A C 1
ATOM 616 O O . ALA A 1 92 ? 17.360 7.725 -13.517 1.00 95.31 92 ALA A O 1
ATOM 617 N N . THR A 1 93 ? 15.674 6.533 -14.365 1.00 96.94 93 THR A N 1
ATOM 618 C CA . THR A 1 93 ? 14.589 7.380 -13.857 1.00 96.94 93 THR A CA 1
ATOM 619 C C . THR A 1 93 ? 13.531 6.502 -13.215 1.00 96.94 93 THR A C 1
ATOM 621 O O . THR A 1 93 ? 13.371 5.352 -13.620 1.00 96.94 93 THR A O 1
ATOM 624 N N . ALA A 1 94 ? 12.828 7.027 -12.215 1.00 97.44 94 ALA A N 1
ATOM 625 C CA . ALA A 1 94 ? 11.733 6.326 -11.563 1.00 97.4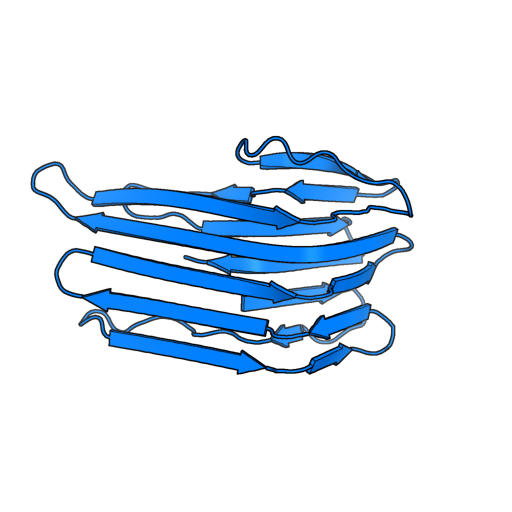4 94 ALA A CA 1
ATOM 626 C C . ALA A 1 94 ? 10.558 7.269 -11.296 1.00 97.44 94 ALA A C 1
ATOM 628 O O . ALA A 1 94 ? 10.745 8.468 -11.086 1.00 97.44 94 ALA A O 1
ATOM 629 N N . THR A 1 95 ? 9.347 6.722 -11.334 1.00 97.31 95 THR A N 1
ATOM 630 C CA . THR A 1 95 ? 8.090 7.443 -11.113 1.00 97.31 95 THR A CA 1
ATOM 631 C C . THR A 1 95 ? 7.156 6.614 -10.252 1.00 97.31 95 THR A C 1
ATOM 633 O O . THR A 1 95 ? 7.120 5.390 -10.386 1.00 97.31 95 THR A O 1
ATOM 636 N N . GLY A 1 96 ? 6.370 7.289 -9.419 1.00 97.50 96 GLY A N 1
ATOM 637 C CA . GLY A 1 96 ? 5.492 6.655 -8.450 1.00 97.50 96 GLY A CA 1
ATOM 638 C C . GLY A 1 96 ? 4.150 7.360 -8.338 1.00 97.50 96 GLY A C 1
ATOM 639 O O . GLY A 1 96 ? 4.054 8.576 -8.516 1.00 97.50 96 GLY A O 1
ATOM 640 N N . SER A 1 97 ? 3.102 6.598 -8.045 1.00 97.81 97 SER A N 1
ATOM 641 C CA . SER A 1 97 ? 1.751 7.132 -7.851 1.00 97.81 97 SER A CA 1
ATOM 642 C C . SER A 1 97 ? 0.906 6.204 -6.990 1.00 97.81 97 SER A C 1
ATOM 644 O O . SER A 1 97 ? 1.132 4.992 -6.996 1.00 97.81 97 SER A O 1
ATOM 646 N N . SER A 1 98 ? -0.121 6.749 -6.341 1.00 98.31 98 SER A N 1
ATOM 647 C CA . SER A 1 98 ? -1.132 5.956 -5.643 1.00 98.31 98 SER A CA 1
ATOM 648 C C . SER A 1 98 ? -2.550 6.421 -5.963 1.00 98.31 98 SER A C 1
ATOM 650 O O . SER A 1 98 ? -2.797 7.626 -5.994 1.00 98.31 98 SER A O 1
ATOM 652 N N . ASP A 1 99 ? -3.481 5.475 -6.083 1.00 98.12 99 ASP A N 1
ATOM 653 C CA . ASP A 1 99 ? -4.919 5.734 -6.174 1.00 98.12 99 ASP A CA 1
ATOM 654 C C . ASP A 1 99 ? -5.602 5.224 -4.903 1.00 98.12 99 ASP A C 1
ATOM 656 O O . ASP A 1 99 ? -5.435 4.065 -4.516 1.00 98.12 99 ASP A O 1
ATOM 660 N N . ILE A 1 100 ? -6.354 6.096 -4.231 1.00 98.56 100 ILE A N 1
ATOM 661 C CA . ILE A 1 100 ? -6.964 5.799 -2.932 1.00 98.56 100 ILE A CA 1
ATOM 662 C C . ILE A 1 100 ? -8.409 6.276 -2.933 1.00 98.56 100 ILE A C 1
ATOM 664 O O . ILE A 1 100 ? -8.685 7.446 -3.203 1.00 98.56 100 ILE A O 1
ATOM 668 N N . ALA A 1 101 ? -9.331 5.376 -2.597 1.00 98.19 101 ALA A N 1
ATOM 669 C CA . ALA A 1 101 ? -10.757 5.663 -2.550 1.00 98.19 101 ALA A CA 1
ATOM 670 C C . ALA A 1 101 ? -11.349 5.371 -1.170 1.00 98.19 101 ALA A C 1
ATOM 672 O O . ALA A 1 101 ? -10.987 4.396 -0.508 1.00 98.19 101 ALA A O 1
ATOM 673 N N . ALA A 1 102 ? -12.309 6.211 -0.770 1.00 98.00 102 ALA A N 1
ATOM 674 C CA . ALA A 1 102 ? -13.078 6.068 0.467 1.00 98.00 102 ALA A CA 1
ATOM 675 C C . ALA A 1 102 ? -12.210 5.916 1.735 1.00 98.00 102 ALA A C 1
ATOM 677 O O . ALA A 1 102 ? -12.551 5.152 2.635 1.00 98.00 102 ALA A O 1
ATOM 678 N N . LEU A 1 103 ? -11.089 6.646 1.809 1.00 98.62 103 LEU A N 1
ATOM 679 C CA . LEU A 1 103 ? -10.233 6.649 2.994 1.00 98.62 103 LEU A CA 1
ATOM 680 C C . LEU A 1 103 ? -10.943 7.327 4.171 1.00 98.62 103 LEU A C 1
ATOM 682 O O . LEU A 1 103 ? -11.405 8.466 4.070 1.00 98.62 103 LEU A O 1
ATOM 686 N N . SER A 1 104 ? -10.979 6.637 5.305 1.00 98.62 104 SER A N 1
ATOM 687 C CA . SER A 1 104 ? -11.482 7.148 6.573 1.00 98.62 104 SER A CA 1
ATOM 688 C C . SER A 1 104 ? -10.531 6.782 7.703 1.00 98.62 104 SER A C 1
ATOM 690 O O . SER A 1 104 ? -9.963 5.689 7.734 1.00 98.62 104 SER A O 1
ATOM 692 N N . VAL A 1 105 ? -10.362 7.713 8.636 1.00 98.31 105 VAL A N 1
ATOM 693 C CA . VAL A 1 105 ? -9.556 7.554 9.844 1.00 98.31 105 VAL A CA 1
ATOM 694 C C . VAL A 1 105 ? -10.431 7.923 11.033 1.00 98.31 105 VAL A C 1
ATOM 696 O O . VAL A 1 105 ? -10.964 9.028 11.101 1.00 98.31 105 VAL A O 1
ATOM 699 N N . ASN A 1 106 ? -10.607 6.994 11.972 1.00 97.12 106 ASN A N 1
ATOM 700 C CA . ASN A 1 106 ? -11.442 7.163 13.164 1.00 97.12 106 ASN A CA 1
ATOM 701 C C . ASN A 1 106 ? -12.872 7.639 12.843 1.00 97.12 106 ASN A C 1
ATOM 703 O O . ASN A 1 106 ? -13.440 8.480 13.539 1.00 97.12 106 ASN A O 1
ATOM 707 N N . GLY A 1 107 ? -13.446 7.106 11.759 1.00 96.62 107 GLY A N 1
ATOM 708 C CA . GLY A 1 107 ? -14.789 7.446 11.286 1.00 96.62 107 GLY A CA 1
ATOM 709 C C . GLY A 1 107 ? -14.890 8.772 10.526 1.00 96.62 107 GLY A C 1
ATOM 710 O O . GLY A 1 107 ? -15.987 9.137 10.109 1.00 96.62 107 GLY A O 1
ATOM 711 N N . GLN A 1 108 ? -13.781 9.488 10.325 1.00 98.00 108 GLN A N 1
ATOM 712 C CA . GLN A 1 108 ? -13.740 10.729 9.556 1.00 98.00 108 GLN A CA 1
ATOM 713 C C . GLN A 1 108 ? -13.140 10.494 8.173 1.00 98.00 108 GLN A C 1
ATOM 715 O O . GLN A 1 108 ? -12.013 10.016 8.046 1.00 98.00 108 GLN A O 1
ATOM 720 N N . THR A 1 109 ? -13.877 10.883 7.133 1.00 98.19 109 THR A N 1
ATOM 721 C CA . THR A 1 109 ? -13.380 10.853 5.756 1.00 98.19 109 THR A CA 1
ATOM 722 C C . THR A 1 109 ? -12.153 11.745 5.606 1.00 98.19 109 THR A C 1
ATOM 724 O O . THR A 1 109 ? -12.162 12.907 6.016 1.00 98.19 109 THR A O 1
ATOM 727 N N . VAL A 1 110 ? -11.121 11.212 4.960 1.00 98.19 110 VAL A N 1
ATOM 728 C CA . VAL A 1 110 ? -9.895 11.937 4.635 1.00 98.19 110 VAL A CA 1
ATOM 729 C C . VAL A 1 110 ? -9.913 12.329 3.163 1.00 98.19 110 VAL A C 1
ATOM 731 O O . VAL A 1 110 ? -10.060 11.484 2.282 1.00 98.19 110 VAL A O 1
ATOM 734 N N . THR A 1 111 ? -9.709 13.615 2.882 1.00 97.50 111 THR A N 1
ATOM 735 C CA . THR A 1 111 ? -9.479 14.090 1.514 1.00 97.50 111 THR A CA 1
ATOM 736 C C . THR A 1 111 ? -8.069 13.716 1.071 1.00 97.50 111 THR A C 1
ATOM 738 O O . THR A 1 111 ? -7.097 14.189 1.659 1.00 97.50 111 THR A O 1
ATOM 741 N N . VAL A 1 112 ? -7.952 12.903 0.023 1.00 97.81 112 VAL A N 1
ATOM 742 C CA . VAL A 1 112 ? -6.671 12.550 -0.604 1.00 97.81 112 VAL A CA 1
ATOM 743 C C . VAL A 1 112 ? -6.317 13.621 -1.634 1.00 97.81 112 VAL A C 1
ATOM 745 O O . VAL A 1 112 ? -7.083 13.848 -2.568 1.00 97.81 112 VAL A O 1
ATOM 748 N N . SER A 1 113 ? -5.182 14.300 -1.459 1.00 96.50 113 SER A N 1
ATOM 749 C CA . SER A 1 113 ? -4.750 15.378 -2.362 1.00 96.50 113 SER A CA 1
ATOM 750 C C . SER A 1 113 ? -4.135 14.864 -3.663 1.00 96.50 113 SER A C 1
ATOM 752 O O . SER A 1 113 ? -4.118 15.590 -4.651 1.00 96.50 113 SER A O 1
ATOM 754 N N . GLY A 1 114 ? -3.611 13.635 -3.653 1.00 93.12 114 GLY A N 1
ATOM 755 C CA . GLY A 1 114 ? -2.797 13.069 -4.733 1.00 93.12 114 GLY A CA 1
ATOM 756 C C . GLY A 1 114 ? -1.316 13.454 -4.653 1.00 93.12 114 GLY A C 1
ATOM 757 O O . GLY A 1 114 ? -0.488 12.810 -5.294 1.00 93.12 114 GLY A O 1
ATOM 758 N N . GLU A 1 115 ? -0.956 14.436 -3.822 1.00 96.88 115 GLU A N 1
ATOM 759 C CA . GLU A 1 115 ? 0.441 14.819 -3.608 1.00 96.88 115 GLU A CA 1
ATOM 760 C C . GLU A 1 115 ? 1.210 13.715 -2.861 1.00 96.88 115 GLU A C 1
ATOM 762 O O . GLU A 1 115 ? 0.639 13.053 -1.985 1.00 96.88 115 GLU A O 1
ATOM 767 N N . PRO A 1 116 ? 2.502 13.503 -3.168 1.00 98.12 116 PRO A N 1
ATOM 768 C CA . PRO A 1 116 ? 3.335 12.576 -2.415 1.00 98.12 116 PRO A CA 1
ATOM 769 C C . PRO A 1 116 ? 3.441 12.959 -0.936 1.00 98.12 116 PRO A C 1
ATOM 771 O O . PRO A 1 116 ? 3.589 14.131 -0.586 1.00 98.12 116 PRO A O 1
ATOM 774 N N . ASN A 1 117 ? 3.470 11.948 -0.070 1.00 98.31 117 ASN A N 1
ATOM 775 C CA . ASN A 1 117 ? 3.747 12.062 1.361 1.00 98.31 117 ASN A CA 1
ATOM 776 C C . ASN A 1 117 ? 2.758 12.962 2.129 1.00 98.31 117 ASN A C 1
ATOM 778 O O . ASN A 1 117 ? 3.149 13.676 3.057 1.00 98.31 117 ASN A O 1
ATOM 782 N N . GLN A 1 118 ? 1.471 12.931 1.774 1.00 98.50 118 GLN A N 1
ATOM 783 C CA . GLN A 1 118 ? 0.429 13.617 2.538 1.00 98.50 118 GLN A CA 1
ATOM 784 C C . GLN A 1 118 ? 0.304 12.984 3.936 1.00 98.50 118 GLN A C 1
ATOM 786 O O . GLN A 1 118 ? 0.151 11.775 4.064 1.00 98.50 118 GLN A O 1
ATOM 791 N N . ARG A 1 119 ? 0.322 13.792 5.002 1.00 98.38 119 ARG A N 1
ATOM 792 C CA . ARG A 1 119 ? 0.299 13.297 6.392 1.00 98.38 119 ARG A CA 1
ATOM 793 C C . ARG A 1 119 ? -1.039 13.589 7.061 1.00 98.38 119 ARG A C 1
ATOM 795 O O . ARG A 1 119 ? -1.536 14.713 6.994 1.00 98.38 119 ARG A O 1
ATOM 802 N N . VAL A 1 120 ? -1.586 12.591 7.746 1.00 98.12 120 VAL A N 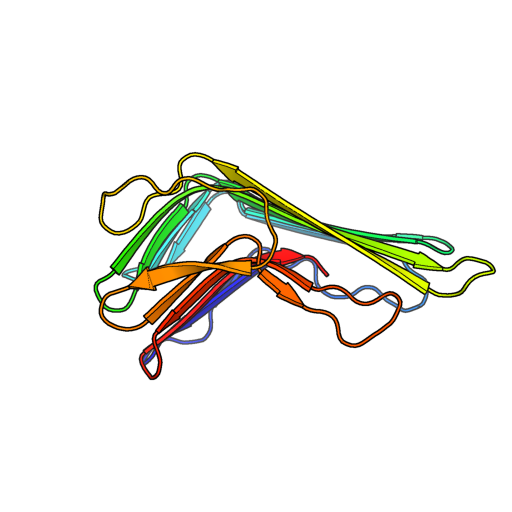1
ATOM 803 C CA . VAL A 1 120 ? -2.790 12.691 8.577 1.00 98.12 120 VAL A CA 1
ATOM 804 C C . VAL A 1 120 ? -2.408 12.342 10.015 1.00 98.12 120 VAL A C 1
ATOM 806 O O . VAL A 1 120 ? -2.004 11.206 10.277 1.00 98.12 120 VAL A O 1
ATOM 809 N N . PRO A 1 121 ? -2.501 13.290 10.960 1.00 97.38 121 PRO A N 1
ATOM 810 C CA . PRO A 1 121 ? -2.122 13.032 12.341 1.00 97.38 121 PRO A CA 1
ATOM 811 C C . PRO A 1 121 ? -3.108 12.078 13.025 1.00 97.38 121 PRO A C 1
ATOM 813 O O . PRO A 1 121 ? -4.322 12.167 12.836 1.00 97.38 121 PRO A O 1
ATOM 816 N N . LEU A 1 122 ? -2.573 11.202 13.873 1.00 96.00 122 LEU A N 1
ATOM 817 C CA . LEU A 1 122 ? -3.316 10.385 14.831 1.00 96.00 122 LEU A CA 1
ATOM 818 C C . LEU A 1 122 ? -3.010 10.874 16.251 1.00 96.00 122 LEU A C 1
ATOM 820 O O . LEU A 1 122 ? -2.045 11.603 16.474 1.00 96.00 122 LEU A O 1
ATOM 824 N N . LEU A 1 123 ? -3.790 10.429 17.240 1.00 90.00 123 LEU A N 1
ATOM 825 C CA . LEU A 1 123 ? -3.540 10.789 18.642 1.00 90.00 123 LEU A CA 1
ATOM 826 C C . LEU A 1 123 ? -2.134 10.370 19.116 1.00 90.00 123 LEU A C 1
ATOM 828 O O . LEU A 1 123 ? -1.520 11.065 19.921 1.00 90.00 123 LEU A O 1
ATOM 832 N N . VAL A 1 124 ? -1.635 9.235 18.617 1.00 91.19 124 VAL A N 1
ATOM 833 C CA . VAL A 1 124 ? -0.350 8.627 19.009 1.00 91.19 124 VAL A CA 1
ATOM 834 C C . VAL A 1 124 ? 0.495 8.199 17.804 1.00 91.19 124 VAL A C 1
ATOM 836 O O . VAL A 1 124 ? 1.243 7.229 17.869 1.00 91.19 124 VAL A O 1
ATOM 839 N N . GLY A 1 125 ? 0.384 8.900 16.679 1.00 96.50 125 GLY A N 1
ATOM 840 C CA . GLY A 1 125 ? 1.090 8.518 15.460 1.00 96.50 125 GLY A CA 1
ATOM 841 C C . GLY A 1 125 ? 0.633 9.307 14.247 1.00 96.50 125 GLY A C 1
ATOM 842 O O . GLY A 1 125 ? 0.136 10.426 14.366 1.00 96.50 125 GLY A O 1
ATOM 843 N N . GLU A 1 126 ? 0.762 8.700 13.078 1.00 98.31 126 GLU A N 1
ATOM 844 C CA . GLU A 1 126 ? 0.327 9.289 11.819 1.00 98.31 126 GLU A CA 1
ATOM 845 C C . GLU A 1 126 ? -0.019 8.231 10.773 1.00 98.31 126 GLU A C 1
ATOM 847 O O . GLU A 1 126 ? 0.441 7.089 10.831 1.00 98.31 126 GLU A O 1
ATOM 852 N N . VAL A 1 127 ? -0.807 8.651 9.789 1.00 98.50 127 VAL A N 1
ATOM 853 C CA . VAL A 1 127 ? -0.969 7.965 8.510 1.00 98.50 127 VAL A CA 1
ATOM 854 C C . VAL A 1 127 ? -0.295 8.817 7.442 1.00 98.50 127 VAL A C 1
ATOM 856 O O . VAL A 1 127 ? -0.597 10.003 7.313 1.00 98.50 127 VAL A O 1
ATOM 859 N N . ILE A 1 128 ? 0.604 8.219 6.671 1.00 98.75 128 ILE A N 1
ATOM 860 C CA . ILE A 1 128 ? 1.220 8.830 5.497 1.00 98.75 128 ILE A CA 1
ATOM 861 C C . ILE A 1 128 ? 0.556 8.219 4.266 1.00 98.75 128 ILE A C 1
ATOM 863 O O . ILE A 1 128 ? 0.527 7.002 4.095 1.00 98.75 128 ILE A O 1
ATOM 867 N N . ILE A 1 129 ? -0.019 9.082 3.445 1.00 98.75 129 ILE A N 1
ATOM 868 C CA . ILE A 1 129 ? -0.738 8.772 2.218 1.00 98.75 129 ILE A CA 1
ATOM 869 C C . ILE A 1 129 ? 0.198 9.038 1.045 1.00 98.75 129 ILE A C 1
ATOM 871 O O . ILE A 1 129 ? 0.877 10.071 1.032 1.00 98.75 129 ILE A O 1
ATOM 875 N N . ASN A 1 130 ? 0.200 8.135 0.059 1.00 98.50 130 ASN A N 1
ATOM 876 C CA . ASN A 1 130 ? 1.081 8.228 -1.106 1.00 98.50 130 ASN A CA 1
ATOM 877 C C . ASN A 1 130 ? 2.544 8.423 -0.669 1.00 98.50 130 ASN A C 1
ATOM 879 O O . ASN A 1 130 ? 3.210 9.363 -1.106 1.00 98.50 130 ASN A O 1
ATOM 883 N N . GLU A 1 131 ? 3.024 7.617 0.284 1.00 98.75 131 GLU A N 1
ATOM 884 C CA . GLU A 1 131 ? 4.403 7.743 0.753 1.00 98.75 131 GLU A CA 1
ATOM 885 C C . GLU A 1 131 ? 5.335 7.324 -0.383 1.00 98.75 131 GLU A C 1
ATOM 887 O O . GLU A 1 131 ? 5.271 6.189 -0.852 1.00 98.75 131 GLU A O 1
ATOM 892 N N . GLN A 1 132 ? 6.184 8.246 -0.828 1.00 98.44 132 GLN A N 1
ATOM 893 C CA . GLN A 1 132 ? 7.160 8.006 -1.884 1.00 98.44 132 GLN A CA 1
ATOM 894 C C . GLN A 1 132 ? 8.555 8.263 -1.337 1.00 98.44 132 GLN A C 1
ATOM 896 O O . GLN A 1 132 ? 8.859 9.369 -0.879 1.00 98.44 132 GLN A O 1
ATOM 901 N N . THR A 1 133 ? 9.402 7.241 -1.403 1.00 97.94 133 THR A N 1
ATOM 902 C CA . THR A 1 133 ? 10.805 7.303 -0.981 1.00 97.94 133 THR A CA 1
ATOM 903 C C . THR A 1 133 ? 11.709 6.833 -2.113 1.00 97.94 133 THR A C 1
ATOM 905 O O . TH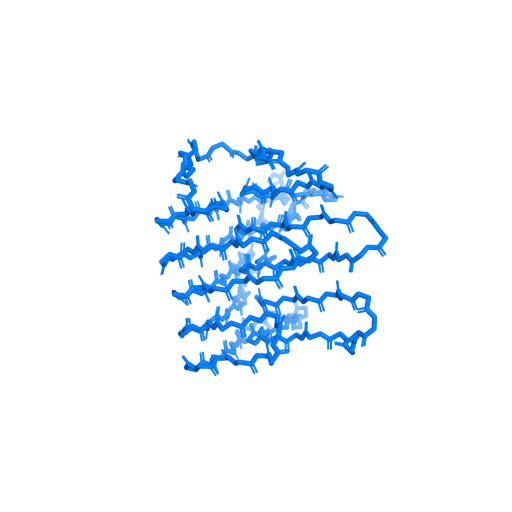R A 1 133 ? 11.294 6.041 -2.953 1.00 97.94 133 THR A O 1
ATOM 908 N N . SER A 1 134 ? 12.932 7.357 -2.170 1.00 95.56 134 SER A N 1
ATOM 909 C CA . SER A 1 134 ? 13.915 7.022 -3.201 1.00 95.56 134 SER A CA 1
ATOM 910 C C . SER A 1 134 ? 15.317 7.074 -2.607 1.00 95.56 134 SER A C 1
ATOM 912 O O . SER A 1 134 ? 15.648 8.001 -1.864 1.00 95.56 134 SER A O 1
ATOM 914 N N . ASN A 1 135 ? 16.143 6.091 -2.956 1.00 93.19 135 ASN A N 1
ATOM 915 C CA . ASN A 1 135 ? 17.555 6.010 -2.590 1.00 93.19 135 ASN A CA 1
ATOM 916 C C . ASN A 1 135 ? 18.487 6.382 -3.753 1.00 93.19 135 ASN A C 1
ATOM 918 O O . ASN A 1 135 ? 19.709 6.292 -3.619 1.00 93.19 135 ASN A O 1
ATOM 922 N N . GLY A 1 136 ? 17.940 6.800 -4.897 1.00 92.88 136 GLY A N 1
ATOM 923 C CA . GLY A 1 136 ? 18.730 7.184 -6.057 1.00 92.88 136 GLY A CA 1
ATOM 924 C C . GLY A 1 136 ? 17.962 7.153 -7.374 1.00 92.88 136 GLY A C 1
ATOM 925 O O . GLY A 1 136 ? 16.765 6.889 -7.445 1.00 92.88 136 GLY A O 1
ATOM 926 N N . ALA A 1 137 ? 18.693 7.427 -8.450 1.00 92.12 137 ALA A N 1
ATOM 927 C CA . ALA A 1 137 ? 18.178 7.351 -9.808 1.00 92.12 137 ALA A CA 1
ATOM 928 C C . ALA A 1 137 ? 17.681 5.928 -10.125 1.00 92.12 137 ALA A C 1
ATOM 930 O O . ALA A 1 137 ? 18.422 4.964 -9.949 1.00 92.12 137 ALA A O 1
ATOM 931 N N . GLY A 1 138 ? 16.444 5.804 -10.611 1.00 93.31 138 GLY A N 1
ATOM 932 C CA . GLY A 1 138 ? 15.842 4.503 -10.927 1.00 93.31 138 GLY A CA 1
ATOM 933 C C . GLY A 1 138 ? 15.292 3.726 -9.729 1.00 93.31 138 GLY A C 1
ATOM 934 O O . GLY A 1 138 ? 14.839 2.606 -9.926 1.00 93.31 138 GLY A O 1
ATOM 935 N N . ASP A 1 139 ? 15.309 4.300 -8.523 1.00 95.31 139 ASP A N 1
ATOM 936 C CA . ASP A 1 139 ? 14.751 3.694 -7.311 1.00 95.31 139 ASP A CA 1
ATOM 937 C C . ASP A 1 139 ? 13.556 4.509 -6.815 1.00 95.31 139 ASP A C 1
ATOM 939 O O . ASP A 1 139 ? 13.664 5.726 -6.630 1.00 95.31 139 ASP A O 1
ATOM 943 N N . ILE A 1 140 ? 12.422 3.848 -6.588 1.00 97.88 140 ILE A N 1
ATOM 944 C CA . ILE A 1 140 ? 11.283 4.450 -5.902 1.00 97.88 140 ILE A CA 1
ATOM 945 C C . ILE A 1 140 ? 10.459 3.383 -5.190 1.00 97.88 140 ILE A C 1
ATOM 947 O O . ILE A 1 140 ? 10.033 2.415 -5.803 1.00 97.88 140 ILE A O 1
ATOM 951 N N . THR A 1 141 ? 10.182 3.574 -3.905 1.00 98.06 141 THR A N 1
ATOM 952 C CA . THR A 1 141 ? 9.155 2.804 -3.193 1.00 98.06 141 THR A CA 1
ATOM 953 C C . THR A 1 141 ? 7.934 3.683 -3.012 1.00 98.06 141 THR A C 1
ATOM 955 O O . THR A 1 141 ? 8.052 4.811 -2.523 1.00 98.06 141 THR A O 1
ATOM 958 N N . VAL A 1 142 ? 6.766 3.154 -3.371 1.00 98.56 142 VAL A N 1
ATOM 959 C CA . VAL A 1 142 ? 5.474 3.811 -3.182 1.00 98.56 142 VAL A CA 1
ATOM 960 C C . VAL A 1 142 ? 4.604 2.969 -2.267 1.00 98.56 142 VAL A C 1
ATOM 962 O O . VAL A 1 142 ? 4.297 1.821 -2.581 1.00 98.56 142 VAL A O 1
ATOM 965 N N . ASN A 1 143 ? 4.157 3.562 -1.165 1.00 98.69 143 ASN A N 1
ATOM 966 C CA . ASN A 1 143 ? 3.164 2.976 -0.275 1.00 98.69 143 ASN A CA 1
ATOM 967 C C . ASN A 1 143 ? 1.874 3.786 -0.386 1.00 98.69 143 ASN A C 1
ATOM 969 O O . ASN A 1 143 ? 1.889 5.002 -0.177 1.00 98.69 143 ASN A O 1
ATOM 973 N N . ALA A 1 144 ? 0.746 3.134 -0.681 1.00 98.56 144 ALA A N 1
ATOM 974 C CA . ALA A 1 144 ? -0.533 3.842 -0.701 1.00 98.56 144 ALA A CA 1
ATOM 975 C C . ALA A 1 144 ? -0.862 4.387 0.697 1.00 98.56 144 ALA A C 1
ATOM 977 O O . ALA A 1 144 ? -1.166 5.572 0.834 1.00 98.56 144 ALA A O 1
ATOM 978 N N . LEU A 1 145 ? -0.725 3.547 1.733 1.00 98.62 145 LEU A N 1
ATOM 979 C CA . LEU A 1 145 ? -0.774 3.962 3.136 1.00 98.62 145 LEU A CA 1
ATOM 980 C C . LEU A 1 145 ? 0.429 3.434 3.916 1.00 98.62 145 LEU A C 1
ATOM 982 O O . LEU A 1 145 ? 0.788 2.261 3.804 1.00 98.62 145 LEU A O 1
ATOM 986 N N . HIS A 1 146 ? 0.963 4.279 4.791 1.00 98.69 146 HIS A N 1
ATOM 987 C CA . HIS A 1 146 ? 1.915 3.906 5.827 1.00 98.69 146 HIS A CA 1
ATOM 988 C C . HIS A 1 146 ? 1.449 4.464 7.174 1.00 98.69 146 HIS A C 1
ATOM 990 O O . HIS A 1 146 ? 1.450 5.671 7.403 1.00 98.69 146 HIS A O 1
ATOM 996 N N . ILE A 1 147 ? 1.033 3.581 8.075 1.00 98.38 147 ILE A N 1
ATOM 997 C CA . ILE A 1 147 ? 0.598 3.916 9.425 1.00 98.38 147 ILE A CA 1
ATOM 998 C C . ILE A 1 147 ? 1.776 3.716 10.374 1.00 98.38 147 ILE A C 1
ATOM 1000 O O . ILE A 1 147 ? 2.282 2.603 10.517 1.00 98.38 147 ILE A O 1
ATOM 1004 N N . LYS A 1 148 ? 2.181 4.790 11.052 1.00 98.00 148 LYS A N 1
ATOM 1005 C CA . LYS A 1 148 ? 3.271 4.787 12.032 1.00 98.00 148 LYS A CA 1
ATOM 1006 C C . LYS A 1 148 ? 2.719 5.150 13.398 1.00 98.00 148 LYS A C 1
ATOM 1008 O O . LYS A 1 148 ? 2.251 6.267 13.610 1.00 98.00 148 LYS A O 1
ATOM 1013 N N . VAL A 1 149 ? 2.817 4.221 14.340 1.00 96.69 149 VAL A N 1
ATOM 1014 C CA . VAL A 1 149 ? 2.494 4.435 15.752 1.00 96.69 149 VAL A CA 1
ATOM 1015 C C . VAL A 1 149 ? 3.731 4.060 16.570 1.00 96.69 149 VAL A C 1
ATOM 1017 O O . VAL A 1 149 ? 3.944 2.878 16.854 1.00 96.69 149 VAL A O 1
ATOM 1020 N N . PRO A 1 150 ? 4.589 5.031 16.928 1.00 94.62 150 PRO A N 1
ATOM 1021 C CA . PRO A 1 150 ? 5.857 4.760 17.597 1.00 94.62 150 PRO A CA 1
ATOM 1022 C C . PRO A 1 150 ? 5.708 3.862 18.830 1.00 94.62 150 PRO A C 1
ATOM 1024 O O . PRO A 1 150 ? 4.892 4.119 19.711 1.00 94.62 150 PRO A O 1
ATOM 1027 N N . GLY A 1 151 ? 6.508 2.794 18.883 1.00 91.62 151 GLY A N 1
ATOM 1028 C CA . GLY A 1 151 ? 6.496 1.821 19.979 1.00 91.62 151 GLY A CA 1
ATOM 1029 C C . GLY A 1 151 ? 5.330 0.826 19.965 1.00 91.62 151 GLY A C 1
ATOM 1030 O O . GLY A 1 151 ? 5.324 -0.074 20.798 1.00 91.62 151 GLY A O 1
ATOM 1031 N N . ALA A 1 152 ? 4.378 0.948 19.033 1.00 93.81 152 ALA A N 1
ATOM 1032 C CA . ALA A 1 152 ? 3.201 0.083 18.972 1.00 93.81 152 ALA A CA 1
ATOM 1033 C C . ALA A 1 152 ? 3.001 -0.583 17.606 1.00 93.81 152 ALA A C 1
ATOM 1035 O O . ALA A 1 152 ? 2.694 -1.773 17.563 1.00 93.81 152 ALA A O 1
ATOM 1036 N N . ALA A 1 153 ? 3.154 0.148 16.498 1.00 95.69 153 ALA A N 1
ATOM 1037 C CA . ALA A 1 153 ? 2.920 -0.406 15.171 1.00 95.69 153 ALA A CA 1
ATOM 1038 C C . ALA A 1 153 ? 3.598 0.353 14.024 1.00 95.69 153 ALA A C 1
ATOM 1040 O O . ALA A 1 153 ? 3.758 1.572 14.061 1.00 95.69 153 ALA A O 1
ATOM 1041 N N . ASP A 1 154 ? 3.908 -0.400 12.977 1.00 97.50 154 ASP A N 1
ATOM 1042 C CA . ASP A 1 154 ? 4.373 0.042 11.666 1.00 97.50 154 ASP A CA 1
ATOM 1043 C C . ASP A 1 154 ? 3.647 -0.823 10.621 1.00 97.50 154 ASP A C 1
ATOM 1045 O O . ASP A 1 154 ? 3.808 -2.049 10.591 1.00 97.50 154 ASP A O 1
ATOM 1049 N N . VAL A 1 155 ? 2.738 -0.214 9.856 1.00 98.00 155 VAL A N 1
ATOM 1050 C CA . VAL A 1 155 ? 1.863 -0.919 8.908 1.00 98.00 155 VAL A CA 1
ATOM 1051 C C . VAL A 1 155 ? 1.924 -0.243 7.548 1.00 98.00 155 VAL A C 1
ATOM 1053 O O . VAL A 1 155 ? 1.613 0.938 7.420 1.00 98.00 155 VAL A O 1
ATOM 1056 N N . ILE A 1 156 ? 2.251 -1.021 6.524 1.00 98.56 156 ILE A N 1
ATOM 1057 C CA . ILE A 1 156 ? 2.329 -0.606 5.128 1.00 98.56 156 ILE A CA 1
ATOM 1058 C C . ILE A 1 156 ? 1.254 -1.358 4.343 1.00 98.56 156 ILE A C 1
ATOM 1060 O O . ILE A 1 156 ? 1.207 -2.590 4.348 1.00 98.56 156 ILE A O 1
ATOM 1064 N N . VAL A 1 157 ? 0.399 -0.628 3.630 1.00 98.19 157 VAL A N 1
ATOM 1065 C CA . VAL A 1 157 ? -0.648 -1.216 2.786 1.00 98.19 157 VAL A CA 1
ATOM 1066 C C . VAL A 1 157 ? -0.477 -0.752 1.348 1.00 98.19 157 VAL A C 1
ATOM 1068 O O . VAL A 1 157 ? -0.332 0.444 1.092 1.00 98.19 157 VAL A O 1
ATOM 1071 N N . SER A 1 158 ? -0.514 -1.717 0.425 1.00 98.12 158 SER A N 1
ATOM 1072 C CA . SER A 1 158 ? -0.249 -1.531 -1.004 1.00 98.12 158 SER A CA 1
ATOM 1073 C C . SER A 1 158 ? 1.108 -0.864 -1.249 1.00 98.12 158 SER A C 1
ATOM 1075 O O . SER A 1 158 ? 1.182 0.320 -1.559 1.00 98.12 158 SER A O 1
ATOM 1077 N N . SER A 1 159 ? 2.182 -1.636 -1.075 1.00 98.38 159 SER A N 1
ATOM 1078 C CA . SER A 1 159 ? 3.559 -1.234 -1.394 1.00 98.38 159 SER A CA 1
ATOM 1079 C C . SER A 1 159 ? 4.007 -1.760 -2.758 1.00 98.38 159 SER A C 1
ATOM 1081 O O . SER A 1 159 ? 3.827 -2.957 -3.017 1.00 98.38 159 SER A O 1
ATOM 1083 N N . ALA A 1 160 ? 4.592 -0.881 -3.575 1.00 97.88 160 ALA A N 1
ATOM 1084 C CA . ALA A 1 160 ? 5.180 -1.152 -4.888 1.00 97.88 160 ALA A CA 1
ATOM 1085 C C . ALA A 1 160 ? 6.608 -0.575 -4.981 1.00 97.88 160 ALA A C 1
ATOM 1087 O O . ALA A 1 160 ? 6.874 0.495 -4.422 1.00 97.88 160 ALA A O 1
ATOM 1088 N N . HIS A 1 161 ? 7.503 -1.268 -5.695 1.00 94.88 161 HIS A N 1
ATOM 1089 C CA . HIS A 1 161 ? 8.920 -0.907 -5.870 1.00 94.88 161 HIS A CA 1
ATOM 1090 C C . HIS A 1 161 ? 9.410 -1.168 -7.297 1.00 94.88 161 HIS A C 1
ATOM 1092 O O . HIS A 1 161 ? 9.176 -2.287 -7.802 1.00 94.88 161 HIS A O 1
#

pLDDT: mean 96.09, std 2.81, range [86.75, 98.75]